Protein AF-A0A8J2NLD2-F1 (afdb_monomer)

Nearest PDB structures (foldseek):
  6xjn-assembly1_A  TM=8.754E-01  e=1.833E-02  Homo sapiens
  6b9f-assembly1_A  TM=8.995E-01  e=2.057E-02  Homo sapiens
  3qof-assembly1_A  TM=9.237E-01  e=4.340E-02  Homo sapiens
  4idp-assembly2_C  TM=8.874E-01  e=3.653E-02  Homo sapiens
  4idn-assembly1_B  TM=8.053E-01  e=3.869E-02  Homo sapiens

Structure (mmCIF, N/CA/C/O backbone):
data_AF-A0A8J2NLD2-F1
#
_entry.id   AF-A0A8J2NLD2-F1
#
loop_
_atom_site.group_PDB
_atom_site.id
_atom_site.type_symbol
_atom_site.label_atom_id
_atom_site.label_alt_id
_atom_site.label_comp_id
_atom_site.label_asym_id
_atom_site.label_entity_id
_atom_site.label_seq_id
_atom_site.pdbx_PDB_ins_code
_atom_site.Cartn_x
_atom_site.Cartn_y
_atom_site.Cartn_z
_atom_site.occupancy
_atom_site.B_iso_or_equiv
_atom_site.auth_seq_id
_atom_site.auth_comp_id
_atom_site.auth_asym_id
_atom_site.auth_atom_id
_atom_site.pdbx_PDB_model_num
ATOM 1 N N . GLY A 1 1 ? -28.953 -1.764 26.839 1.00 54.41 1 GLY A N 1
ATOM 2 C CA . GLY A 1 1 ? -28.601 -1.840 25.408 1.00 54.41 1 GLY A CA 1
ATOM 3 C C . GLY A 1 1 ? -27.752 -0.691 24.864 1.00 54.41 1 GLY A C 1
ATOM 4 O O . GLY A 1 1 ? -27.541 -0.689 23.669 1.00 54.41 1 GLY A O 1
ATOM 5 N N . ALA A 1 2 ? -27.222 0.254 25.659 1.00 56.19 2 ALA A N 1
ATOM 6 C CA . ALA A 1 2 ? -26.433 1.380 25.117 1.00 56.19 2 ALA A CA 1
ATOM 7 C C . ALA A 1 2 ? -24.931 1.073 24.909 1.00 56.19 2 ALA A C 1
ATOM 9 O O . ALA A 1 2 ? -24.339 1.556 23.950 1.00 56.19 2 ALA A O 1
ATOM 10 N N . LYS A 1 3 ? -24.325 0.227 25.761 1.00 56.41 3 LYS A N 1
ATOM 11 C CA . LYS A 1 3 ? -22.911 -0.189 25.632 1.00 56.41 3 LYS A CA 1
ATOM 12 C C . LYS A 1 3 ? -22.623 -0.931 24.317 1.00 56.41 3 LYS A C 1
ATOM 14 O O . LYS A 1 3 ? -21.702 -0.562 23.607 1.00 56.41 3 LYS A O 1
ATOM 19 N N . SER A 1 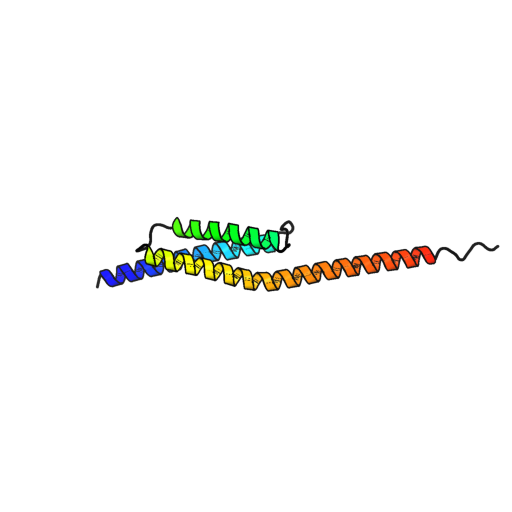4 ? -23.489 -1.878 23.951 1.00 65.62 4 SER A N 1
ATOM 20 C CA . SER A 1 4 ? -23.350 -2.681 22.725 1.00 65.62 4 SER A CA 1
ATOM 21 C C . SER A 1 4 ? -23.446 -1.851 21.432 1.00 65.62 4 SER A C 1
ATOM 23 O O . SER A 1 4 ? -22.768 -2.158 20.454 1.00 65.62 4 SER A O 1
ATOM 25 N N . ILE A 1 5 ? -24.225 -0.762 21.425 1.00 62.62 5 ILE A N 1
ATOM 26 C CA . ILE A 1 5 ? -24.343 0.133 20.259 1.00 62.62 5 ILE A CA 1
ATOM 27 C C . ILE A 1 5 ? -23.083 1.000 20.109 1.00 62.62 5 ILE A C 1
ATOM 29 O O . ILE A 1 5 ? -22.603 1.196 18.992 1.00 62.62 5 ILE A O 1
ATOM 33 N N . ALA A 1 6 ? -22.517 1.487 21.218 1.00 64.31 6 ALA A N 1
ATOM 34 C CA . ALA A 1 6 ? -21.290 2.284 21.206 1.00 64.31 6 ALA A CA 1
ATOM 35 C C . ALA A 1 6 ? -20.067 1.461 20.758 1.00 64.31 6 ALA A C 1
ATOM 37 O O . ALA A 1 6 ? -19.285 1.934 19.936 1.00 64.31 6 ALA A O 1
ATOM 38 N N . GLU A 1 7 ? -19.948 0.213 21.222 1.00 69.44 7 GLU A N 1
ATOM 39 C CA . GLU A 1 7 ? -18.910 -0.725 20.764 1.00 69.44 7 GLU A CA 1
ATOM 40 C C . GLU A 1 7 ? -19.051 -1.039 19.268 1.00 69.44 7 GLU A C 1
ATOM 42 O O . GLU A 1 7 ? -18.079 -0.937 18.522 1.00 69.44 7 GLU A O 1
ATOM 47 N N . SER A 1 8 ? -20.273 -1.315 18.799 1.00 75.19 8 SER A N 1
ATOM 48 C CA . SER A 1 8 ? -20.536 -1.588 17.376 1.00 75.19 8 SER A CA 1
ATOM 49 C C . SER A 1 8 ? -20.226 -0.382 16.483 1.00 75.19 8 SER A C 1
ATOM 51 O O . SER A 1 8 ? -19.683 -0.532 15.392 1.00 75.19 8 SER A O 1
ATOM 53 N N . THR A 1 9 ? -20.526 0.831 16.956 1.00 78.31 9 THR A N 1
ATOM 54 C CA . THR A 1 9 ? -20.240 2.072 16.219 1.00 78.31 9 THR A CA 1
ATOM 55 C C . THR A 1 9 ? -18.737 2.332 16.129 1.00 78.31 9 THR A C 1
ATOM 57 O O . THR A 1 9 ? -18.247 2.697 15.064 1.00 78.31 9 THR A O 1
ATOM 60 N N . SER A 1 10 ? -17.992 2.095 17.214 1.00 77.75 10 SER A N 1
ATOM 61 C CA . SER A 1 10 ? -16.531 2.222 17.224 1.00 77.75 10 SER A CA 1
ATOM 62 C C . SER A 1 10 ? -15.878 1.251 16.240 1.00 77.75 10 SER A C 1
ATOM 64 O O . SER A 1 10 ? -14.984 1.643 15.494 1.00 77.75 10 SER A O 1
ATOM 66 N N . LEU A 1 11 ? -16.329 -0.007 16.196 1.00 82.06 11 LEU A N 1
ATOM 67 C CA . LEU A 1 11 ? -15.814 -1.000 15.249 1.00 82.06 11 LEU A CA 1
ATOM 68 C C . LEU A 1 11 ? -16.061 -0.578 13.797 1.00 82.06 11 LEU A C 1
ATOM 70 O O . LEU A 1 11 ? -15.110 -0.513 13.026 1.00 82.06 11 LEU A O 1
ATOM 74 N N . LEU A 1 12 ? -17.293 -0.190 13.455 1.00 85.38 12 LEU A N 1
ATOM 75 C CA . LEU A 1 12 ? -17.638 0.281 12.108 1.00 85.38 12 LEU A CA 1
ATOM 76 C C . LEU A 1 12 ? -16.808 1.496 11.683 1.00 85.38 12 LEU A C 1
ATOM 78 O O . LEU A 1 12 ? -16.373 1.590 10.539 1.00 85.38 12 LEU A O 1
ATOM 82 N N . GLN A 1 13 ? -16.565 2.435 12.597 1.00 85.69 13 GLN A N 1
ATOM 83 C CA . GLN A 1 13 ? -15.730 3.592 12.295 1.00 85.69 13 GLN A CA 1
ATOM 84 C C . GLN A 1 13 ? -14.279 3.174 11.999 1.00 85.69 13 GLN A C 1
ATOM 86 O O . GLN A 1 13 ? -13.677 3.727 11.078 1.00 85.69 13 GLN A O 1
ATOM 91 N N . ASN A 1 14 ? -13.723 2.204 12.742 1.00 87.81 14 ASN A N 1
ATOM 92 C CA . ASN A 1 14 ? -12.373 1.690 12.480 1.00 87.81 14 ASN A CA 1
ATOM 93 C C . ASN A 1 14 ? -12.322 0.962 11.128 1.00 87.81 14 ASN A C 1
ATOM 95 O O . ASN A 1 14 ? -11.382 1.169 10.366 1.00 87.81 14 ASN A O 1
ATOM 99 N N . GLU A 1 15 ? -13.351 0.179 10.782 1.00 89.12 15 GLU A N 1
ATOM 100 C CA . GLU A 1 15 ? -13.452 -0.461 9.464 1.00 89.12 15 GLU A CA 1
ATOM 101 C C . GLU A 1 15 ? -13.458 0.563 8.331 1.00 89.12 15 GLU A C 1
ATOM 103 O O . GLU A 1 15 ? -12.706 0.421 7.368 1.00 89.12 15 GLU A O 1
ATOM 108 N N . VAL A 1 16 ? -14.264 1.621 8.449 1.00 89.25 16 VAL A N 1
ATOM 109 C CA . VAL A 1 16 ? -14.327 2.686 7.440 1.00 89.25 16 VAL A CA 1
ATOM 110 C C . VAL A 1 16 ? -12.983 3.403 7.317 1.00 89.25 16 VAL A C 1
ATOM 112 O O . VAL A 1 16 ? -12.501 3.612 6.204 1.00 89.25 16 VAL A O 1
ATOM 115 N N . ALA A 1 17 ? -12.351 3.753 8.438 1.00 88.94 17 ALA A N 1
ATOM 116 C CA . ALA A 1 17 ? -11.049 4.412 8.427 1.00 88.94 17 ALA A CA 1
ATOM 117 C C . ALA A 1 17 ? -9.958 3.518 7.814 1.00 88.94 17 ALA A C 1
ATOM 119 O O . ALA A 1 17 ? -9.162 3.998 7.007 1.00 88.94 17 ALA A O 1
ATOM 120 N N . ALA A 1 18 ? -9.950 2.222 8.136 1.00 90.62 18 ALA A N 1
ATOM 121 C CA . ALA A 1 18 ? -9.004 1.260 7.580 1.00 90.62 18 ALA A CA 1
ATOM 122 C C . ALA A 1 18 ? -9.211 1.049 6.074 1.00 90.62 18 ALA A C 1
ATOM 124 O O . ALA A 1 18 ? -8.241 1.040 5.318 1.00 90.62 18 ALA A O 1
ATOM 125 N N . ASN A 1 19 ? -10.463 0.956 5.621 1.00 90.38 19 ASN A N 1
ATOM 126 C CA . ASN A 1 19 ? -10.786 0.848 4.199 1.00 90.38 19 ASN A CA 1
ATOM 127 C C . ASN A 1 19 ? -10.370 2.104 3.423 1.00 90.38 19 ASN A C 1
ATOM 129 O O . ASN A 1 19 ? -9.813 1.990 2.335 1.00 90.38 19 ASN A O 1
ATOM 133 N N . ASN A 1 20 ? -10.580 3.297 3.987 1.00 91.69 20 ASN A N 1
ATOM 134 C CA . ASN A 1 20 ? -10.138 4.549 3.367 1.00 91.69 20 ASN A CA 1
ATOM 135 C C . ASN A 1 20 ? -8.611 4.628 3.279 1.00 91.69 20 ASN A C 1
ATOM 137 O O . ASN A 1 20 ? -8.072 5.015 2.245 1.00 91.69 20 ASN A O 1
ATOM 141 N N . ALA A 1 21 ? -7.915 4.233 4.347 1.00 92.62 21 ALA A N 1
ATOM 142 C CA . ALA A 1 21 ? -6.461 4.158 4.371 1.00 92.62 21 ALA A CA 1
ATOM 143 C C . ALA A 1 21 ? -5.952 3.212 3.264 1.00 92.62 21 ALA A C 1
ATOM 145 O O . ALA A 1 21 ? -5.120 3.593 2.440 1.00 92.62 21 ALA A O 1
ATOM 146 N N . PHE A 1 22 ? -6.519 2.010 3.167 1.00 93.69 22 PHE A N 1
ATOM 147 C CA . PHE A 1 22 ? -6.153 1.062 2.119 1.00 93.69 22 PHE A CA 1
ATOM 148 C C . PHE A 1 22 ? -6.497 1.557 0.702 1.00 93.69 22 PHE A C 1
ATOM 150 O O . PHE A 1 22 ? -5.708 1.368 -0.220 1.00 93.69 22 PHE A O 1
ATOM 157 N N . ALA A 1 23 ? -7.617 2.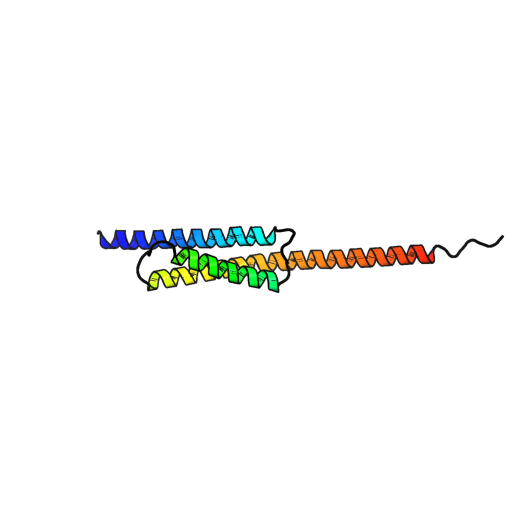258 0.510 1.00 92.44 23 ALA A N 1
ATOM 158 C CA . ALA A 1 23 ? -7.961 2.851 -0.783 1.00 92.44 23 ALA A CA 1
ATOM 159 C C . ALA A 1 23 ? -6.938 3.913 -1.227 1.00 92.44 23 ALA A C 1
ATOM 161 O O . ALA A 1 23 ? -6.548 3.937 -2.395 1.00 92.44 23 ALA A O 1
ATOM 162 N N . ILE A 1 24 ? -6.448 4.741 -0.293 1.00 93.69 24 ILE A N 1
ATOM 163 C CA . ILE A 1 24 ? -5.351 5.693 -0.540 1.00 93.69 24 ILE A CA 1
ATOM 164 C C . ILE A 1 24 ? -4.102 4.931 -0.995 1.00 93.69 24 ILE A C 1
ATOM 166 O O . ILE A 1 24 ? -3.507 5.289 -2.011 1.00 93.69 24 ILE A O 1
ATOM 170 N N . TYR A 1 25 ? -3.731 3.853 -0.294 1.00 94.56 25 TYR A N 1
ATOM 171 C CA . TYR A 1 25 ? -2.614 3.003 -0.710 1.00 94.56 25 TYR A CA 1
ATOM 172 C C . TYR A 1 25 ? -2.794 2.510 -2.154 1.00 94.56 25 TYR A C 1
ATOM 174 O O . TYR A 1 25 ? -1.915 2.710 -2.987 1.00 94.56 25 TYR A O 1
ATOM 182 N N . GLN A 1 26 ? -3.943 1.911 -2.477 1.00 90.25 26 GLN A N 1
ATOM 183 C CA . GLN A 1 26 ? -4.192 1.357 -3.809 1.00 90.25 26 GLN A CA 1
ATOM 184 C C . GLN A 1 26 ? -4.108 2.420 -4.904 1.00 90.25 26 GLN A C 1
ATOM 186 O O . GLN A 1 26 ? -3.456 2.190 -5.919 1.00 90.25 26 GLN A O 1
ATOM 191 N N . GLN A 1 27 ? -4.729 3.581 -4.693 1.00 91.19 27 GLN A N 1
ATOM 192 C CA . GLN A 1 27 ? -4.729 4.664 -5.671 1.00 91.19 27 GLN A CA 1
ATOM 193 C C . GLN A 1 27 ? -3.308 5.168 -5.946 1.00 91.19 27 GLN A C 1
ATOM 195 O O . GLN A 1 27 ? -2.854 5.138 -7.085 1.00 91.19 27 GLN A O 1
ATOM 200 N N . HIS A 1 28 ? -2.580 5.571 -4.902 1.00 91.44 28 HIS A N 1
ATOM 201 C CA . HIS A 1 28 ? -1.234 6.122 -5.064 1.00 91.44 28 HIS A CA 1
ATOM 202 C C . HIS A 1 28 ? -0.239 5.089 -5.592 1.00 91.44 28 HIS A C 1
ATOM 204 O O . HIS A 1 28 ? 0.681 5.439 -6.333 1.00 91.44 28 HIS A O 1
ATOM 210 N N . PHE A 1 29 ? -0.422 3.816 -5.235 1.00 89.31 29 PHE A N 1
ATOM 211 C CA . PHE A 1 29 ? 0.384 2.738 -5.783 1.00 89.31 29 PHE A CA 1
ATOM 212 C C . PHE A 1 29 ? 0.131 2.560 -7.278 1.00 89.31 29 PHE A C 1
ATOM 214 O O . PHE A 1 29 ? 1.085 2.550 -8.047 1.00 89.31 29 PHE A O 1
ATOM 221 N N . GLN A 1 30 ? -1.127 2.522 -7.720 1.00 85.50 30 GLN A N 1
ATOM 222 C CA . GLN A 1 30 ? -1.455 2.453 -9.147 1.00 85.50 30 GLN A CA 1
ATOM 223 C C . GLN A 1 30 ? -0.948 3.673 -9.927 1.00 85.50 30 GLN A C 1
ATOM 225 O O . GLN A 1 30 ? -0.372 3.505 -11.002 1.00 85.50 30 GLN A O 1
ATOM 230 N N . ASP A 1 31 ? -1.073 4.878 -9.368 1.00 86.62 31 ASP A N 1
ATOM 231 C CA . ASP A 1 31 ? -0.555 6.104 -9.984 1.00 86.62 31 ASP A CA 1
ATOM 232 C C . ASP A 1 31 ? 0.969 6.038 -10.184 1.00 86.62 31 ASP A C 1
ATOM 234 O O . ASP A 1 31 ? 1.486 6.441 -11.229 1.00 86.62 31 ASP A O 1
ATOM 238 N N . PHE A 1 32 ? 1.703 5.479 -9.213 1.00 84.88 32 PHE A N 1
ATOM 239 C CA . PHE A 1 32 ? 3.142 5.250 -9.346 1.00 84.88 32 PHE A CA 1
ATOM 240 C C . PHE A 1 32 ? 3.459 4.268 -10.479 1.00 84.88 32 PHE A C 1
ATOM 242 O O . PHE A 1 32 ? 4.346 4.538 -11.285 1.00 84.88 32 PHE A O 1
ATOM 249 N N . LEU A 1 33 ? 2.715 3.166 -10.593 1.00 79.31 33 LEU A N 1
ATOM 250 C CA . LEU A 1 33 ? 2.934 2.160 -11.642 1.00 79.31 33 LEU A CA 1
ATOM 251 C C . LEU A 1 33 ? 2.653 2.679 -13.051 1.00 79.31 33 LEU A C 1
ATOM 253 O O . LEU A 1 33 ? 3.321 2.281 -14.005 1.00 79.31 33 LEU A O 1
ATOM 257 N N . GLN A 1 34 ? 1.662 3.556 -13.183 1.00 77.88 34 GLN A N 1
ATOM 258 C CA . GLN A 1 34 ? 1.290 4.162 -14.459 1.00 77.88 34 GLN A CA 1
ATOM 259 C C . GLN A 1 34 ? 2.177 5.359 -14.824 1.00 77.88 34 GLN A C 1
ATOM 261 O O . GLN A 1 34 ? 2.147 5.820 -15.968 1.00 77.88 34 GLN A O 1
ATOM 266 N N . SER A 1 35 ? 2.975 5.867 -13.882 1.00 77.31 35 SER A N 1
ATOM 267 C CA . SER A 1 35 ? 3.819 7.031 -14.115 1.00 77.31 35 SER A CA 1
ATOM 268 C C . SER A 1 35 ? 4.937 6.714 -15.119 1.00 77.31 35 SER A C 1
ATOM 270 O O . SER A 1 35 ? 5.768 5.836 -14.874 1.00 77.31 35 SER A O 1
ATOM 272 N N . PRO A 1 36 ? 5.035 7.459 -16.236 1.00 60.69 36 PRO A N 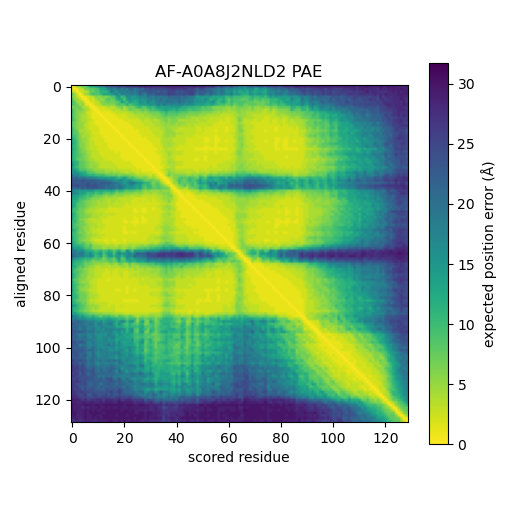1
ATOM 273 C CA . PRO A 1 36 ? 6.043 7.218 -17.270 1.00 60.69 36 PRO A CA 1
ATOM 274 C C . PRO A 1 36 ? 7.477 7.489 -16.790 1.00 60.69 36 PRO A C 1
ATOM 276 O O . PRO A 1 36 ? 8.431 7.076 -17.447 1.00 60.69 36 PRO A O 1
ATOM 279 N N . THR A 1 37 ? 7.633 8.186 -15.661 1.00 63.50 37 THR A N 1
ATOM 280 C CA . THR A 1 37 ? 8.925 8.505 -15.043 1.00 63.50 37 THR A CA 1
ATOM 281 C C . THR A 1 37 ? 9.228 7.657 -13.812 1.00 63.50 37 THR A C 1
ATOM 283 O O . THR A 1 37 ? 10.300 7.820 -13.231 1.00 63.50 37 THR A O 1
ATOM 286 N N . ALA A 1 38 ? 8.310 6.791 -13.371 1.00 60.56 38 ALA A N 1
ATOM 287 C CA . ALA A 1 38 ? 8.584 5.917 -12.241 1.00 60.56 38 ALA A CA 1
ATOM 288 C C . ALA A 1 38 ? 9.663 4.899 -12.623 1.00 60.56 38 ALA A C 1
ATOM 290 O O . ALA A 1 38 ? 9.556 4.185 -13.623 1.00 60.56 38 ALA A O 1
ATOM 291 N N . GLY A 1 39 ? 10.718 4.836 -11.809 1.00 60.06 39 GLY A N 1
ATOM 292 C CA . GLY A 1 39 ? 11.659 3.726 -11.843 1.00 60.06 39 GLY A CA 1
ATOM 293 C C . GLY A 1 39 ? 10.901 2.455 -11.483 1.00 60.06 39 GLY A C 1
ATOM 294 O O . GLY A 1 39 ? 10.520 2.262 -10.333 1.00 60.06 39 GLY A O 1
ATOM 295 N N . VAL A 1 40 ? 10.634 1.614 -12.481 1.00 65.81 40 VAL A N 1
ATOM 296 C CA . VAL A 1 40 ? 9.952 0.320 -12.308 1.00 65.81 40 VAL A CA 1
ATOM 297 C C . VAL A 1 40 ? 10.920 -0.785 -11.868 1.00 65.81 40 VAL A C 1
ATOM 299 O O . VAL A 1 40 ? 10.616 -1.971 -11.988 1.00 65.81 40 VAL A O 1
ATOM 302 N N . ASP A 1 41 ? 12.116 -0.420 -11.405 1.00 74.81 41 ASP A N 1
ATOM 303 C CA . ASP A 1 41 ? 13.039 -1.381 -10.826 1.00 74.81 41 ASP A CA 1
ATOM 304 C C . ASP A 1 41 ? 12.580 -1.813 -9.428 1.00 74.81 41 ASP A C 1
ATOM 306 O O . ASP A 1 41 ? 11.862 -1.108 -8.712 1.00 74.81 41 ASP A O 1
ATOM 310 N N . ASP A 1 42 ? 13.024 -3.006 -9.037 1.00 76.62 42 ASP A N 1
ATOM 311 C CA . ASP A 1 42 ? 12.622 -3.651 -7.790 1.00 76.62 42 ASP A CA 1
ATOM 312 C C . ASP A 1 42 ? 12.911 -2.805 -6.541 1.00 76.62 42 ASP A C 1
ATOM 314 O O . ASP A 1 42 ? 12.218 -2.954 -5.534 1.00 76.62 42 ASP A O 1
ATOM 318 N N . THR A 1 43 ? 13.928 -1.938 -6.575 1.00 83.75 43 THR A N 1
ATOM 319 C CA . THR A 1 43 ? 14.322 -1.128 -5.415 1.00 83.75 43 THR A CA 1
ATOM 320 C C . THR A 1 43 ? 13.398 0.068 -5.268 1.00 83.75 43 THR A C 1
ATOM 322 O O . THR A 1 43 ? 12.854 0.290 -4.186 1.00 83.75 43 THR A O 1
ATOM 325 N N . SER A 1 44 ? 13.165 0.804 -6.355 1.00 84.00 44 SER A N 1
ATOM 326 C CA . SER A 1 44 ? 12.234 1.933 -6.364 1.00 84.00 44 SER A CA 1
ATOM 327 C C . SER A 1 44 ? 10.808 1.515 -6.007 1.00 84.00 44 SER A C 1
ATOM 329 O O . SER A 1 44 ? 10.171 2.188 -5.199 1.00 84.00 44 SER A O 1
ATOM 331 N N . LEU A 1 45 ? 10.340 0.369 -6.512 1.00 84.00 45 LEU A N 1
ATOM 332 C CA . LEU A 1 45 ? 9.026 -0.184 -6.167 1.00 84.00 45 LEU A CA 1
ATOM 333 C C . LEU A 1 45 ? 8.890 -0.495 -4.671 1.00 84.00 45 LEU A C 1
ATOM 335 O O . LEU A 1 45 ? 7.890 -0.129 -4.054 1.00 84.00 45 LEU A O 1
ATOM 339 N N . LYS A 1 46 ? 9.894 -1.153 -4.077 1.00 88.50 46 LYS A N 1
ATOM 340 C CA . LYS A 1 46 ? 9.891 -1.492 -2.645 1.00 88.50 46 LYS A CA 1
ATOM 341 C C . LYS A 1 46 ? 9.966 -0.249 -1.767 1.00 88.50 46 LYS A C 1
ATOM 343 O O . LYS A 1 46 ? 9.221 -0.147 -0.799 1.00 88.50 46 LYS A O 1
ATOM 348 N N . ASN A 1 47 ? 10.834 0.700 -2.112 1.00 90.50 47 ASN A N 1
ATOM 349 C CA . ASN A 1 47 ? 10.972 1.941 -1.352 1.00 90.50 47 ASN A CA 1
ATOM 350 C C . ASN A 1 47 ? 9.665 2.736 -1.366 1.00 90.50 47 ASN A C 1
ATOM 352 O O . ASN A 1 47 ? 9.173 3.110 -0.304 1.00 90.50 47 ASN A O 1
ATOM 356 N N . PHE A 1 48 ? 9.064 2.910 -2.546 1.00 90.81 48 PHE A N 1
ATOM 357 C CA . PHE A 1 48 ? 7.780 3.591 -2.670 1.00 90.81 48 PHE A CA 1
ATOM 358 C C . PHE A 1 48 ? 6.674 2.872 -1.886 1.00 90.81 48 PHE A C 1
ATOM 360 O O . PHE A 1 48 ? 5.902 3.517 -1.179 1.00 90.81 48 PHE A O 1
ATOM 367 N N . HIS A 1 49 ? 6.625 1.536 -1.950 1.00 92.38 49 HIS A N 1
ATOM 368 C CA . HIS A 1 49 ? 5.699 0.738 -1.150 1.00 92.38 49 HIS A CA 1
ATOM 369 C C . HIS A 1 49 ? 5.842 1.025 0.352 1.00 92.38 49 HIS A C 1
ATOM 371 O O . HIS A 1 49 ? 4.855 1.384 0.992 1.00 92.38 49 HIS A O 1
ATOM 377 N N . TYR A 1 50 ? 7.050 0.927 0.916 1.00 94.69 50 TYR A N 1
ATOM 378 C CA . TYR A 1 50 ? 7.262 1.144 2.351 1.00 94.69 50 TYR A CA 1
ATOM 379 C C . TYR A 1 50 ? 6.937 2.575 2.793 1.00 94.69 50 TYR A C 1
ATOM 381 O O . TYR A 1 50 ? 6.321 2.768 3.845 1.00 94.69 50 TYR A O 1
ATOM 389 N N . GLU A 1 51 ? 7.303 3.575 1.989 1.00 95.38 51 GLU A N 1
ATOM 390 C CA . GLU A 1 51 ? 6.953 4.976 2.249 1.00 95.38 51 GLU A CA 1
ATOM 391 C C . GLU A 1 51 ? 5.435 5.188 2.244 1.00 95.38 51 GLU A C 1
ATOM 393 O O . GLU A 1 51 ? 4.887 5.846 3.136 1.00 95.38 51 GLU A O 1
ATOM 398 N N . LEU A 1 52 ? 4.736 4.588 1.278 1.00 95.19 52 LEU A N 1
ATOM 399 C CA . LEU A 1 52 ? 3.290 4.702 1.164 1.00 95.19 52 LEU A CA 1
ATOM 400 C C . LEU A 1 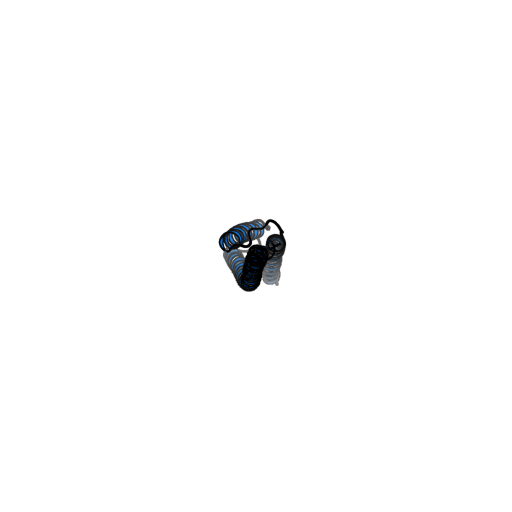52 ? 2.573 3.983 2.311 1.00 95.19 52 LEU A C 1
ATOM 402 O O . LEU A 1 52 ? 1.653 4.556 2.892 1.00 95.19 52 LEU A O 1
ATOM 406 N N . VAL A 1 53 ? 3.022 2.786 2.705 1.00 96.06 53 VAL A N 1
ATOM 407 C CA . VAL A 1 53 ? 2.484 2.077 3.879 1.00 96.06 53 VAL A CA 1
ATOM 408 C C . VAL A 1 53 ? 2.636 2.926 5.137 1.00 96.06 53 VAL A C 1
ATOM 410 O O . VAL A 1 53 ? 1.660 3.118 5.861 1.00 96.06 53 VAL A O 1
ATOM 413 N N . ALA A 1 54 ? 3.814 3.505 5.380 1.00 95.75 54 ALA A N 1
ATOM 414 C CA . ALA A 1 54 ? 4.033 4.368 6.539 1.00 95.75 54 ALA A CA 1
ATOM 415 C C . ALA A 1 54 ? 3.099 5.595 6.538 1.00 95.75 54 ALA A C 1
ATOM 417 O O . ALA A 1 54 ? 2.533 5.955 7.573 1.00 95.75 54 ALA A O 1
ATOM 418 N N . SER A 1 55 ? 2.896 6.215 5.372 1.00 95.44 55 SER A N 1
ATOM 419 C CA . SER A 1 55 ? 1.983 7.352 5.206 1.00 95.44 55 SER A CA 1
ATOM 420 C C . SER A 1 55 ? 0.527 6.976 5.501 1.00 95.44 55 SER A C 1
ATOM 422 O O . SER A 1 55 ? -0.183 7.688 6.214 1.00 95.44 55 SER A O 1
ATOM 424 N N . VAL A 1 56 ? 0.092 5.819 5.006 1.00 94.88 56 VAL A N 1
ATOM 425 C CA . VAL A 1 56 ? -1.279 5.317 5.137 1.00 94.88 56 VAL A CA 1
ATOM 426 C C . VAL A 1 56 ? -1.591 4.896 6.576 1.00 94.88 56 VAL A C 1
ATOM 428 O O . VAL A 1 56 ? -2.665 5.211 7.093 1.00 94.88 56 VAL A O 1
ATOM 431 N N . LEU A 1 57 ? -0.641 4.261 7.267 1.00 93.06 57 LEU A N 1
ATOM 432 C CA . LEU A 1 57 ? -0.774 3.950 8.693 1.00 93.06 57 LEU A CA 1
ATOM 433 C C . LEU A 1 57 ? -0.886 5.233 9.526 1.00 93.06 57 LEU A C 1
ATOM 435 O O . LEU A 1 57 ? -1.783 5.351 10.358 1.00 93.06 57 LEU A O 1
ATOM 439 N N . LYS A 1 58 ? -0.061 6.245 9.236 1.00 91.88 58 LYS A N 1
ATOM 440 C CA . LYS A 1 58 ? -0.147 7.553 9.901 1.00 91.88 58 LYS A CA 1
ATOM 441 C C . LYS A 1 58 ? -1.479 8.259 9.627 1.00 91.88 58 LYS A C 1
ATOM 443 O O . LYS A 1 58 ? -2.032 8.901 10.522 1.00 91.88 58 LYS A O 1
ATOM 448 N N . TYR A 1 59 ? -2.013 8.142 8.410 1.00 90.38 59 TYR A N 1
ATOM 449 C CA . TYR A 1 59 ? -3.344 8.648 8.072 1.00 90.38 59 TYR A CA 1
ATOM 450 C C . TYR A 1 59 ? -4.424 7.984 8.939 1.00 90.38 59 TYR A C 1
ATOM 452 O O . TYR A 1 59 ? -5.255 8.682 9.531 1.00 90.38 59 TYR A O 1
ATOM 460 N N . TYR A 1 60 ? -4.366 6.660 9.090 1.00 89.88 60 TYR A N 1
ATOM 461 C CA . TYR A 1 60 ? -5.273 5.922 9.963 1.00 89.88 60 TYR A CA 1
ATOM 462 C C . TYR A 1 60 ? -5.166 6.371 11.429 1.00 89.88 60 TYR A C 1
ATOM 464 O O . TYR A 1 60 ? -6.179 6.711 12.033 1.00 89.88 60 TYR A O 1
ATOM 472 N N . GLU A 1 61 ? -3.956 6.484 11.986 1.00 87.19 61 GLU A N 1
ATOM 473 C CA . GLU A 1 61 ? -3.749 6.954 13.370 1.00 87.19 61 GLU A CA 1
ATOM 474 C C . GLU A 1 61 ? -4.235 8.392 13.601 1.00 87.19 61 GLU A C 1
ATOM 476 O O . GLU A 1 61 ? -4.678 8.743 14.698 1.00 87.19 61 GLU A O 1
ATOM 481 N N . SER A 1 62 ? -4.156 9.240 12.570 1.00 85.12 62 SER A N 1
ATOM 482 C CA . SER A 1 62 ? -4.647 10.620 12.628 1.00 85.12 62 SER A CA 1
ATOM 483 C C . SER A 1 62 ? -6.176 10.722 12.576 1.00 85.12 62 SER A C 1
ATOM 485 O O . SER A 1 62 ? -6.746 11.745 12.970 1.00 85.12 62 SER A O 1
ATOM 487 N N . SER A 1 63 ? -6.853 9.658 12.133 1.00 77.75 63 SER A N 1
ATOM 488 C CA . SER A 1 63 ? -8.309 9.576 12.136 1.00 77.75 63 SER A CA 1
ATOM 489 C C . SER A 1 63 ? -8.789 9.470 13.587 1.00 77.75 63 SER A C 1
ATOM 491 O O . SER A 1 63 ? -8.465 8.532 14.306 1.00 77.75 63 SER A O 1
ATOM 493 N N . ARG A 1 64 ? -9.507 10.508 14.044 1.00 59.69 64 ARG A N 1
ATOM 494 C CA . ARG A 1 64 ? -9.986 10.734 15.425 1.00 59.69 64 ARG A CA 1
ATOM 495 C C . ARG A 1 64 ? -10.262 9.433 16.198 1.00 59.69 64 ARG A C 1
ATOM 497 O O . ARG A 1 64 ? -11.224 8.761 15.875 1.00 59.69 64 ARG A O 1
ATOM 504 N N . LYS A 1 65 ? -9.463 9.165 17.242 1.00 63.00 65 LYS A N 1
ATOM 505 C CA . LYS A 1 65 ? -9.507 8.008 18.167 1.00 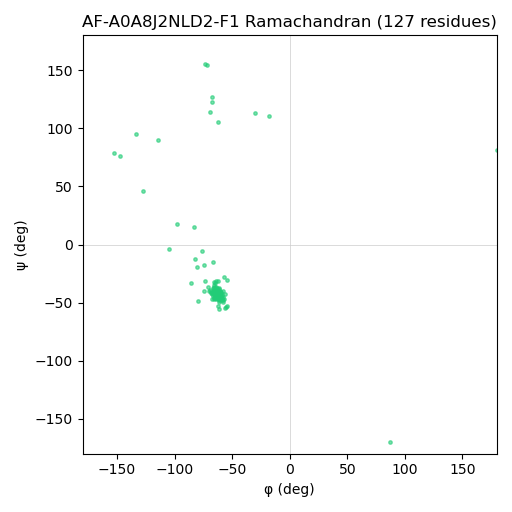63.00 65 LYS A CA 1
ATOM 506 C C . LYS A 1 65 ? -10.835 7.230 18.183 1.00 63.00 65 LYS A C 1
ATOM 508 O O . LYS A 1 65 ? -11.826 7.708 18.738 1.00 63.00 65 LYS A O 1
ATOM 513 N N . LEU A 1 66 ? -10.800 6.009 17.655 1.00 63.06 66 LEU A N 1
ATOM 514 C CA . LEU A 1 66 ? -11.925 5.080 17.594 1.00 63.06 66 LEU A CA 1
ATOM 515 C C . LEU A 1 66 ? -11.626 3.860 18.474 1.00 63.06 66 LEU A C 1
ATOM 517 O O . LEU A 1 66 ? -11.043 2.879 18.026 1.00 63.06 66 LEU A O 1
ATOM 521 N N . GLY A 1 67 ? -12.009 3.927 19.745 1.00 62.91 67 GLY A N 1
ATOM 522 C CA . GLY A 1 67 ? -11.906 2.795 20.672 1.00 62.91 67 GLY A CA 1
ATOM 523 C C . GLY A 1 67 ? -10.565 2.651 21.402 1.00 62.91 67 GLY A C 1
ATOM 524 O O . GLY A 1 67 ? -9.728 3.557 21.409 1.00 62.91 67 GLY A O 1
ATOM 525 N N . ASP A 1 68 ? -10.410 1.513 22.083 1.00 75.38 68 ASP A N 1
ATOM 526 C CA . ASP A 1 68 ? -9.244 1.186 22.907 1.00 75.38 68 ASP A CA 1
ATOM 527 C C . ASP A 1 68 ? -7.997 0.886 22.063 1.00 75.38 68 ASP A C 1
ATOM 529 O O . ASP A 1 68 ? -8.079 0.418 20.926 1.00 75.38 68 ASP A O 1
ATOM 533 N N . ALA A 1 69 ? -6.815 1.098 22.650 1.00 81.25 69 ALA A N 1
ATOM 534 C CA . ALA A 1 69 ? -5.523 0.933 21.975 1.00 81.25 69 ALA A CA 1
ATOM 535 C C . ALA A 1 69 ? -5.327 -0.453 21.326 1.00 81.25 69 ALA A C 1
ATOM 537 O O . ALA A 1 69 ? -4.651 -0.559 20.305 1.00 81.25 69 ALA A O 1
ATOM 538 N N . SER A 1 70 ? -5.930 -1.505 21.891 1.00 84.25 70 SER A N 1
ATOM 539 C CA . SER A 1 70 ? -5.877 -2.862 21.335 1.00 84.25 70 SER A CA 1
ATOM 540 C C . SER A 1 70 ? -6.574 -2.962 19.979 1.00 84.25 70 SER A C 1
ATOM 542 O O . SER A 1 70 ? -5.990 -3.497 19.045 1.00 84.25 70 SER A O 1
ATOM 544 N N . VAL A 1 71 ? -7.771 -2.381 19.850 1.00 83.56 71 VAL A N 1
ATOM 545 C CA . VAL A 1 71 ? -8.540 -2.386 18.595 1.00 83.56 71 VAL A CA 1
ATOM 546 C C . VAL A 1 71 ? -7.785 -1.598 17.531 1.00 83.56 71 VAL A C 1
ATOM 548 O O . VAL A 1 71 ? -7.585 -2.075 16.419 1.00 83.56 71 VAL A O 1
ATOM 551 N N . VAL A 1 72 ? -7.274 -0.417 17.889 1.00 84.44 72 VAL A N 1
ATOM 552 C CA . VAL A 1 72 ? -6.458 0.399 16.977 1.00 84.44 72 VAL A CA 1
ATOM 553 C C . VAL A 1 72 ? -5.251 -0.390 16.460 1.00 84.44 72 VAL A C 1
ATOM 555 O O . VAL A 1 72 ? -4.964 -0.354 15.265 1.00 84.44 72 VAL A O 1
ATOM 558 N N . LYS A 1 73 ? -4.576 -1.151 17.330 1.00 88.75 73 LYS A N 1
ATOM 559 C CA . LYS A 1 73 ? -3.440 -1.997 16.949 1.00 88.75 73 LYS A CA 1
ATOM 560 C C . LYS A 1 73 ? -3.834 -3.116 15.979 1.00 88.75 73 LYS A C 1
ATOM 562 O O . LYS A 1 73 ? -3.099 -3.355 15.025 1.00 88.75 73 LYS A O 1
ATOM 567 N N . GLU A 1 74 ? -4.971 -3.776 16.195 1.00 90.31 74 GLU A N 1
ATOM 568 C CA . GLU A 1 74 ? -5.481 -4.811 15.281 1.00 90.31 74 GLU A CA 1
ATOM 569 C C . GLU A 1 74 ? -5.745 -4.245 13.882 1.00 90.31 74 GLU A C 1
ATOM 571 O O . GLU A 1 74 ? -5.360 -4.848 12.882 1.00 90.31 74 GLU A O 1
ATOM 576 N N . TYR A 1 75 ? -6.338 -3.054 13.793 1.00 91.38 75 TYR A N 1
ATOM 577 C CA . TYR A 1 75 ? -6.584 -2.416 12.502 1.00 91.38 75 TYR A CA 1
ATOM 578 C C . TYR A 1 75 ? -5.314 -1.908 11.823 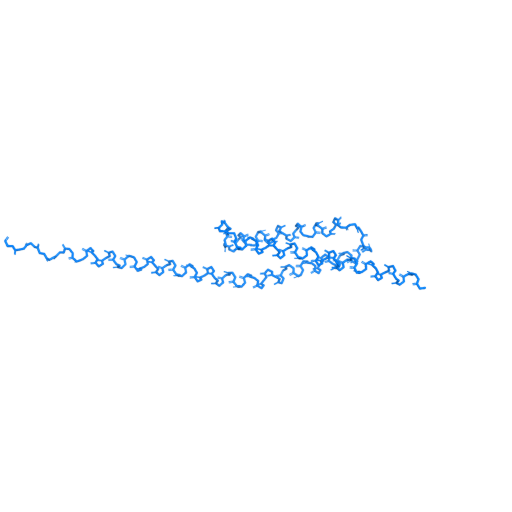1.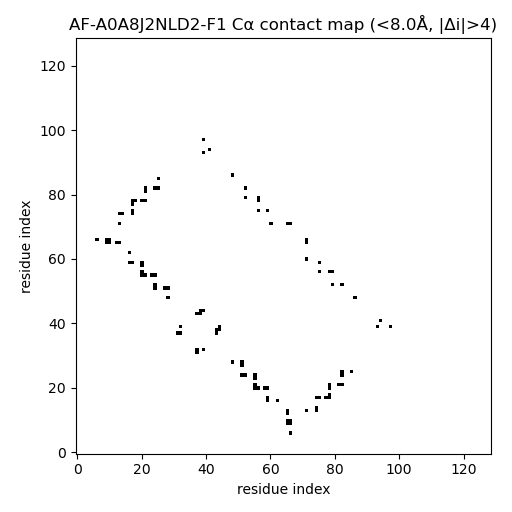00 91.38 75 TYR A C 1
ATOM 580 O O . TYR A 1 75 ? -5.204 -2.033 10.607 1.00 91.38 75 TYR A O 1
ATOM 588 N N . LEU A 1 76 ? -4.336 -1.391 12.573 1.00 91.62 76 LEU A N 1
ATOM 589 C CA . LEU A 1 76 ? -3.025 -1.045 12.015 1.00 91.62 76 LEU A CA 1
ATOM 590 C C . LEU A 1 76 ? -2.359 -2.264 11.369 1.00 91.62 76 LEU A C 1
ATOM 592 O O . LEU A 1 76 ? -1.876 -2.175 10.241 1.00 91.62 76 LEU A O 1
ATOM 596 N N . GLN A 1 77 ? -2.398 -3.412 12.051 1.00 93.75 77 GLN A N 1
ATOM 597 C CA . GLN A 1 77 ? -1.890 -4.665 11.503 1.00 93.75 77 GLN A CA 1
ATOM 598 C C . GLN A 1 77 ? -2.679 -5.094 10.258 1.00 93.75 77 GLN A C 1
ATOM 600 O O . GLN A 1 77 ? -2.078 -5.409 9.235 1.00 93.75 77 GLN A O 1
ATOM 605 N N . LYS A 1 78 ? -4.015 -5.031 10.305 1.00 93.31 78 LYS A N 1
ATOM 606 C CA . LYS A 1 78 ? -4.879 -5.365 9.165 1.00 93.31 78 LYS A CA 1
ATOM 607 C C . LYS A 1 78 ? -4.582 -4.500 7.936 1.00 93.31 78 LYS A C 1
ATOM 609 O O . LYS A 1 78 ? -4.520 -5.018 6.828 1.00 93.31 78 LYS A O 1
ATOM 614 N N . ILE A 1 79 ? -4.391 -3.191 8.112 1.00 93.75 79 ILE A N 1
ATOM 615 C CA . ILE A 1 79 ? -4.040 -2.274 7.015 1.00 93.75 79 ILE A CA 1
ATOM 616 C C . ILE A 1 79 ? -2.682 -2.655 6.428 1.00 93.75 79 ILE A C 1
ATOM 618 O O . ILE A 1 79 ? -2.548 -2.729 5.210 1.00 93.75 79 ILE A O 1
ATOM 622 N N . GLN A 1 80 ? -1.691 -2.926 7.281 1.00 94.94 80 GLN A N 1
ATOM 623 C CA . GLN A 1 80 ? -0.370 -3.350 6.830 1.00 94.94 80 GLN A CA 1
ATOM 624 C C . GLN A 1 80 ? -0.445 -4.649 6.013 1.00 94.94 80 GLN A C 1
ATOM 626 O O . GLN A 1 80 ? 0.110 -4.702 4.921 1.00 94.94 80 GLN A O 1
ATOM 631 N N . GLU A 1 81 ? -1.173 -5.660 6.492 1.00 95.06 81 GLU A N 1
ATOM 632 C CA . GLU A 1 81 ? -1.376 -6.931 5.782 1.00 95.06 81 GLU A CA 1
ATOM 633 C C . GLU A 1 81 ? -2.060 -6.729 4.421 1.00 95.06 81 GLU A C 1
ATOM 635 O O . GLU A 1 81 ? -1.589 -7.258 3.415 1.00 95.06 81 GLU A O 1
ATOM 640 N N . LEU A 1 82 ? -3.105 -5.896 4.353 1.00 93.31 82 LEU A N 1
ATOM 641 C CA . LEU A 1 82 ? -3.778 -5.565 3.092 1.00 93.31 82 LEU A CA 1
ATOM 642 C C . LEU A 1 82 ? -2.831 -4.889 2.090 1.00 93.31 82 LEU A C 1
ATOM 644 O O . LEU A 1 82 ? -2.834 -5.232 0.905 1.00 93.31 82 LEU A O 1
ATOM 648 N N . CYS A 1 83 ? -2.009 -3.942 2.549 1.00 94.25 83 CYS A N 1
ATOM 649 C CA . CYS A 1 83 ? -1.021 -3.276 1.704 1.00 94.25 83 CYS A CA 1
ATOM 650 C C . CYS A 1 83 ? 0.050 -4.249 1.189 1.00 94.25 83 CYS A C 1
ATOM 652 O O . CYS A 1 83 ? 0.413 -4.184 0.015 1.00 94.25 83 CYS A O 1
ATOM 654 N N . GLU A 1 84 ? 0.542 -5.151 2.040 1.00 93.69 84 GLU A N 1
ATOM 655 C CA . GLU A 1 84 ? 1.534 -6.176 1.687 1.00 93.69 84 GLU A CA 1
ATOM 656 C C . GLU A 1 84 ? 0.980 -7.186 0.673 1.00 93.69 84 GLU A C 1
ATOM 658 O O . GLU A 1 84 ? 1.660 -7.538 -0.292 1.00 93.69 84 GLU A O 1
ATOM 663 N N . ASP A 1 85 ? -0.265 -7.629 0.842 1.00 92.06 85 ASP A N 1
ATOM 664 C CA . ASP A 1 85 ? -0.916 -8.543 -0.099 1.00 92.06 85 ASP A CA 1
ATOM 665 C C . ASP A 1 85 ? -1.169 -7.869 -1.453 1.00 92.06 85 ASP A C 1
ATOM 667 O O . ASP A 1 85 ? -0.870 -8.444 -2.504 1.00 92.06 85 ASP A O 1
ATOM 671 N N . ALA A 1 86 ? -1.632 -6.614 -1.448 1.00 88.50 86 ALA A N 1
ATOM 672 C CA . ALA A 1 86 ? -1.793 -5.820 -2.664 1.00 88.50 86 ALA A CA 1
ATOM 673 C C . ALA A 1 86 ? -0.453 -5.555 -3.368 1.00 88.50 86 ALA A C 1
ATOM 675 O O . ALA A 1 86 ? -0.379 -5.606 -4.601 1.00 88.50 86 ALA A O 1
ATOM 676 N N . PHE A 1 87 ? 0.609 -5.299 -2.594 1.00 90.25 87 PHE A N 1
ATOM 677 C CA . PHE A 1 87 ? 1.962 -5.156 -3.115 1.00 90.25 87 PHE A CA 1
ATOM 678 C C . PHE A 1 87 ? 2.427 -6.444 -3.772 1.00 90.25 87 PHE A C 1
ATOM 680 O O . PHE A 1 87 ? 2.794 -6.403 -4.937 1.00 90.25 87 PHE A O 1
ATOM 687 N N . LYS A 1 88 ? 2.361 -7.589 -3.083 1.00 87.38 88 LYS A N 1
ATOM 688 C CA . LYS A 1 88 ? 2.776 -8.884 -3.641 1.00 87.38 88 LYS A CA 1
ATOM 689 C C . LYS A 1 88 ? 2.015 -9.213 -4.918 1.00 87.38 88 LYS A C 1
ATOM 691 O O . LYS A 1 88 ? 2.655 -9.573 -5.900 1.00 87.38 88 LYS A O 1
ATOM 696 N N . GLY A 1 89 ? 0.690 -9.047 -4.919 1.00 82.38 89 GLY A N 1
ATOM 697 C CA . GLY A 1 89 ? -0.143 -9.277 -6.101 1.00 82.38 89 GLY A CA 1
ATOM 698 C C . GLY A 1 89 ? 0.317 -8.437 -7.292 1.00 82.38 89 GLY A C 1
ATOM 699 O O . GLY A 1 89 ? 0.682 -8.982 -8.328 1.00 82.38 89 GLY A O 1
ATOM 700 N N . SER A 1 90 ? 0.417 -7.120 -7.101 1.00 73.56 90 SER A N 1
ATOM 701 C CA . SER A 1 90 ? 0.848 -6.197 -8.157 1.00 73.56 90 SER A CA 1
ATOM 702 C C . SER A 1 90 ? 2.309 -6.419 -8.570 1.00 73.56 90 SER A C 1
ATOM 704 O O . SER A 1 90 ? 2.653 -6.316 -9.742 1.00 73.56 90 SER A O 1
ATOM 706 N N . TYR A 1 91 ? 3.190 -6.736 -7.618 1.00 68.62 91 TYR A N 1
ATOM 707 C CA . TYR A 1 91 ? 4.626 -6.915 -7.827 1.00 68.62 91 TYR A CA 1
ATOM 708 C C . TYR A 1 91 ? 4.924 -8.054 -8.802 1.00 68.62 91 TYR A C 1
ATOM 710 O O . TYR A 1 91 ? 5.813 -7.914 -9.641 1.00 68.62 91 TYR A O 1
ATOM 718 N N . PHE A 1 92 ? 4.171 -9.156 -8.745 1.00 63.91 92 PHE A N 1
ATOM 719 C CA . PHE A 1 92 ? 4.321 -10.236 -9.721 1.00 63.91 92 PHE A CA 1
ATOM 720 C C . PHE A 1 92 ? 3.940 -9.794 -11.139 1.00 63.91 92 PHE A C 1
ATOM 722 O O . PHE A 1 92 ? 4.694 -10.073 -12.075 1.00 63.91 92 PHE A O 1
ATOM 729 N N . ASP A 1 93 ? 2.838 -9.057 -11.287 1.00 69.56 93 ASP A N 1
ATOM 730 C CA . ASP A 1 93 ? 2.364 -8.570 -12.586 1.00 69.56 93 ASP A CA 1
ATOM 731 C C . ASP A 1 93 ? 3.339 -7.552 -13.200 1.00 69.56 93 ASP A C 1
ATOM 733 O O . ASP A 1 93 ? 3.757 -7.680 -14.354 1.00 69.56 93 ASP A O 1
ATOM 737 N N . ILE A 1 94 ? 3.805 -6.586 -12.402 1.00 67.06 94 ILE A N 1
ATOM 738 C CA . ILE A 1 94 ? 4.757 -5.556 -12.844 1.00 67.06 94 ILE A CA 1
ATOM 739 C C . ILE A 1 94 ? 6.099 -6.181 -13.226 1.00 67.06 94 ILE A C 1
ATOM 741 O O . ILE A 1 94 ? 6.673 -5.842 -14.262 1.00 67.06 94 ILE A O 1
ATOM 745 N N . ASN A 1 95 ? 6.619 -7.108 -12.416 1.00 63.81 95 ASN A N 1
ATOM 746 C CA . ASN A 1 95 ? 7.912 -7.733 -12.689 1.00 63.81 95 ASN A CA 1
ATOM 747 C C . ASN A 1 95 ? 7.848 -8.566 -13.985 1.00 63.81 95 ASN A C 1
ATOM 749 O O . ASN A 1 95 ? 8.807 -8.582 -14.759 1.00 63.81 95 ASN A O 1
ATOM 753 N N . ALA A 1 96 ? 6.701 -9.184 -14.294 1.00 69.44 96 ALA A N 1
ATOM 754 C CA . ALA A 1 96 ? 6.481 -9.847 -15.578 1.00 69.44 96 ALA A CA 1
ATOM 755 C C . ALA A 1 96 ? 6.500 -8.859 -16.762 1.00 69.44 96 ALA A C 1
ATOM 757 O O . ALA A 1 96 ? 7.200 -9.098 -17.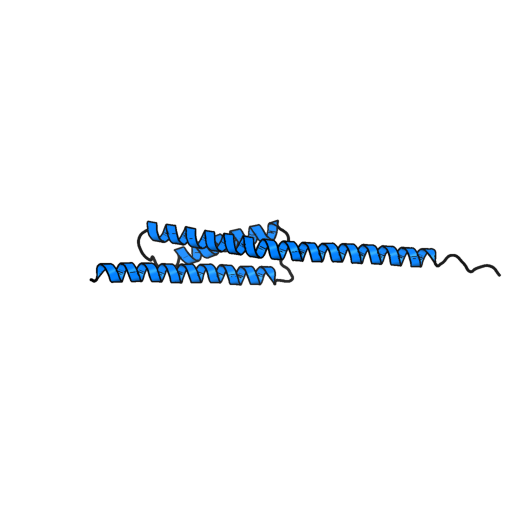751 1.00 69.44 96 ALA A O 1
ATOM 758 N N . GLU A 1 97 ? 5.804 -7.724 -16.660 1.00 70.00 97 GLU A N 1
ATOM 759 C CA . GLU A 1 97 ? 5.789 -6.709 -17.721 1.00 70.00 97 GLU A CA 1
ATOM 760 C C . GLU A 1 97 ? 7.147 -6.038 -17.945 1.00 70.00 97 GLU A C 1
ATOM 762 O O . GLU A 1 97 ? 7.550 -5.797 -19.087 1.00 70.00 97 GLU A O 1
ATOM 767 N N . VAL A 1 98 ? 7.862 -5.715 -16.868 1.00 68.06 98 VAL A N 1
ATOM 768 C CA . VAL A 1 98 ? 9.197 -5.109 -16.938 1.00 68.06 98 VAL A CA 1
ATOM 769 C C . VAL A 1 98 ? 10.175 -6.079 -17.598 1.00 68.06 98 VAL A C 1
ATOM 771 O O . VAL A 1 98 ? 10.924 -5.680 -18.494 1.00 68.06 98 VAL A O 1
ATOM 774 N N . ARG A 1 99 ? 10.122 -7.371 -17.245 1.00 67.06 99 ARG A N 1
ATOM 775 C CA . ARG A 1 99 ? 10.905 -8.419 -17.922 1.00 67.06 99 ARG A CA 1
ATOM 776 C C . ARG A 1 99 ? 10.568 -8.511 -19.406 1.00 67.06 99 ARG A C 1
ATOM 778 O O . ARG A 1 99 ? 11.488 -8.554 -20.221 1.00 67.06 99 ARG A O 1
ATOM 785 N N . ALA A 1 100 ? 9.286 -8.487 -19.769 1.00 76.00 100 ALA A N 1
ATOM 786 C CA . ALA A 1 100 ? 8.860 -8.526 -21.166 1.00 76.00 100 ALA A CA 1
ATOM 787 C C . ALA A 1 100 ? 9.364 -7.304 -21.959 1.00 76.00 100 ALA A C 1
ATOM 789 O O . ALA A 1 100 ? 9.893 -7.455 -23.062 1.00 76.00 100 ALA A O 1
ATOM 790 N N . ARG A 1 101 ? 9.272 -6.095 -21.383 1.00 73.56 101 ARG A N 1
ATOM 791 C CA . ARG A 1 101 ? 9.794 -4.858 -21.991 1.00 73.56 101 ARG A CA 1
ATOM 792 C C . ARG A 1 101 ? 11.309 -4.903 -22.186 1.00 73.56 101 ARG A C 1
ATOM 794 O O . ARG A 1 101 ? 11.792 -4.525 -23.252 1.00 73.56 101 ARG A O 1
ATOM 801 N N . ASN A 1 102 ? 12.053 -5.374 -21.189 1.00 71.12 102 ASN A N 1
ATOM 802 C CA . ASN A 1 102 ? 13.510 -5.484 -21.274 1.00 71.12 102 ASN A CA 1
ATOM 803 C C . ASN A 1 102 ? 13.946 -6.529 -22.309 1.00 71.12 102 ASN A C 1
ATOM 805 O O . ASN A 1 102 ? 14.856 -6.263 -23.091 1.00 71.12 102 ASN A O 1
ATOM 809 N N . LEU A 1 103 ? 13.257 -7.673 -22.376 1.00 76.00 103 LEU A N 1
ATOM 810 C CA . LEU A 1 103 ? 13.518 -8.701 -23.383 1.00 76.00 103 LEU A CA 1
ATOM 811 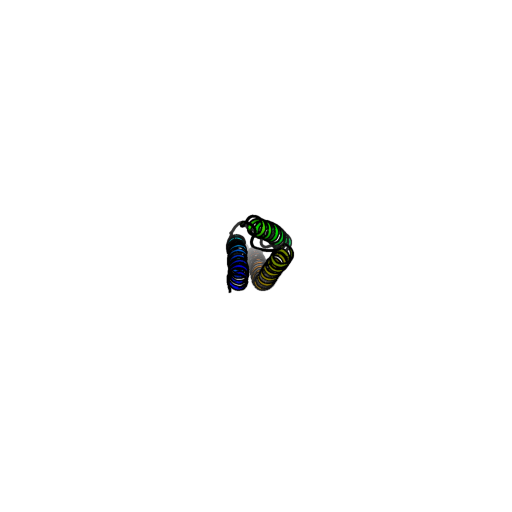C C . LEU A 1 103 ? 13.266 -8.180 -24.804 1.00 76.00 103 LEU A C 1
ATOM 813 O O . LEU A 1 103 ? 14.083 -8.410 -25.692 1.00 76.00 103 LEU A O 1
ATOM 817 N N . LYS A 1 104 ? 12.179 -7.426 -25.008 1.00 81.50 104 LYS A N 1
ATOM 818 C CA . LYS A 1 104 ? 11.872 -6.817 -26.307 1.00 81.50 104 LYS A CA 1
ATOM 819 C C . LYS A 1 104 ? 12.951 -5.820 -26.744 1.00 81.50 104 LYS A C 1
ATOM 821 O O . LYS A 1 104 ? 13.409 -5.889 -27.876 1.00 81.50 104 LYS A O 1
ATOM 826 N N . LYS A 1 105 ? 13.411 -4.944 -25.843 1.00 77.69 105 LYS A N 1
ATOM 827 C CA . LYS A 1 105 ? 14.495 -3.989 -26.145 1.00 77.69 105 LYS A CA 1
ATOM 828 C C . LYS A 1 105 ? 15.793 -4.688 -26.556 1.00 77.69 105 LYS A C 1
ATOM 830 O O . LYS A 1 105 ? 16.459 -4.226 -27.478 1.00 77.69 105 LYS A O 1
ATOM 835 N N . LEU A 1 106 ? 16.146 -5.788 -25.887 1.00 78.12 106 LEU A N 1
ATOM 836 C CA . LEU A 1 106 ? 17.314 -6.593 -26.254 1.00 78.12 106 LEU A CA 1
ATOM 837 C C . LEU A 1 106 ? 17.160 -7.170 -27.666 1.00 78.12 106 LEU A C 1
ATOM 839 O O . LEU A 1 106 ? 18.054 -6.992 -28.485 1.00 78.12 106 LEU A O 1
ATOM 843 N N . GLN A 1 107 ? 15.999 -7.754 -27.980 1.00 80.94 107 GLN A N 1
ATOM 844 C CA . GLN A 1 107 ? 15.715 -8.289 -29.317 1.00 80.94 107 GLN A CA 1
ATOM 845 C C . GLN A 1 107 ? 15.758 -7.212 -30.410 1.00 80.94 107 GLN A C 1
ATOM 847 O O . GLN A 1 107 ? 16.306 -7.449 -31.487 1.00 80.94 107 GLN A O 1
ATOM 852 N N . ASP A 1 108 ? 15.201 -6.029 -30.144 1.00 85.12 108 ASP A N 1
ATOM 853 C CA . ASP A 1 108 ? 15.227 -4.902 -31.082 1.00 85.12 108 ASP A CA 1
ATOM 854 C C . ASP A 1 108 ? 16.672 -4.433 -31.342 1.00 85.12 108 ASP A C 1
ATOM 856 O O . ASP A 1 108 ? 17.041 -4.182 -32.490 1.00 85.12 108 ASP A O 1
ATOM 860 N N . THR A 1 109 ? 17.514 -4.416 -30.303 1.00 82.12 109 THR A N 1
ATOM 861 C CA . THR A 1 109 ? 18.938 -4.051 -30.404 1.00 82.12 109 THR A CA 1
ATOM 862 C C . THR A 1 109 ? 19.725 -5.087 -31.215 1.00 82.12 109 THR A C 1
ATOM 864 O O . THR A 1 109 ? 20.443 -4.728 -32.146 1.00 82.12 109 THR A O 1
ATOM 867 N N . GLU A 1 110 ? 19.534 -6.383 -30.939 1.00 79.88 110 GLU A N 1
ATOM 868 C CA . GLU A 1 110 ? 20.176 -7.467 -31.699 1.00 79.88 110 GLU A CA 1
ATOM 869 C C . GLU A 1 110 ? 19.773 -7.453 -33.183 1.00 79.88 110 GLU A C 1
ATOM 871 O O . GLU A 1 110 ? 20.587 -7.742 -34.066 1.00 79.88 110 GLU A O 1
ATOM 876 N N . ASN A 1 111 ? 18.512 -7.125 -33.480 1.00 82.00 111 ASN A N 1
ATOM 877 C CA . ASN A 1 111 ? 18.024 -7.010 -34.852 1.00 82.00 111 ASN A CA 1
ATOM 878 C C . ASN A 1 111 ? 18.628 -5.800 -35.579 1.00 82.00 111 ASN A C 1
ATOM 880 O O . ASN A 1 111 ? 18.974 -5.908 -36.760 1.00 82.00 111 ASN A O 1
ATOM 884 N N . GLU A 1 112 ? 18.783 -4.666 -34.894 1.00 84.00 112 GLU A N 1
ATOM 885 C CA . GLU A 1 112 ? 19.433 -3.477 -35.446 1.00 84.00 112 GLU A CA 1
ATOM 886 C C . GLU A 1 112 ? 20.918 -3.733 -35.747 1.00 84.00 112 GLU A C 1
ATOM 888 O O . GLU A 1 112 ? 21.383 -3.433 -36.851 1.00 84.00 112 GLU A O 1
ATOM 893 N N . GLU A 1 113 ? 21.649 -4.381 -34.835 1.00 81.19 113 GLU A N 1
ATOM 894 C CA . GLU A 1 113 ? 23.047 -4.768 -35.057 1.00 81.19 113 GLU A CA 1
ATOM 895 C C . GLU A 1 113 ? 23.197 -5.730 -36.244 1.00 81.19 113 GLU A C 1
ATOM 897 O O . GLU A 1 113 ? 24.027 -5.497 -37.128 1.00 81.19 113 GLU A O 1
ATOM 902 N N . LYS A 1 114 ? 22.353 -6.769 -36.339 1.00 76.69 114 LYS A N 1
ATOM 903 C CA . LYS A 1 114 ? 22.363 -7.707 -37.479 1.00 76.69 114 LYS A CA 1
ATOM 904 C C . LYS A 1 114 ? 22.077 -7.013 -38.812 1.00 76.69 114 LYS A C 1
ATOM 906 O O . LYS A 1 114 ? 22.753 -7.293 -39.804 1.00 76.69 114 LYS A O 1
ATOM 911 N N . SER A 1 115 ? 21.111 -6.094 -38.836 1.00 79.44 115 SER A N 1
ATOM 912 C CA . SER A 1 115 ? 20.776 -5.293 -40.020 1.00 79.44 115 SER A CA 1
ATOM 913 C C . SER A 1 115 ? 21.949 -4.403 -40.452 1.00 79.44 115 SER A C 1
ATOM 915 O O . SER A 1 115 ? 22.299 -4.345 -41.635 1.00 79.44 115 SER A O 1
ATOM 917 N N . ASN A 1 116 ? 22.627 -3.768 -39.492 1.00 77.12 116 ASN A N 1
ATOM 918 C CA . ASN A 1 116 ? 23.796 -2.928 -39.752 1.00 77.12 116 ASN A CA 1
ATOM 919 C C . ASN A 1 116 ? 25.005 -3.738 -40.261 1.00 77.12 116 ASN A C 1
ATOM 921 O O . ASN A 1 116 ? 25.695 -3.287 -41.179 1.00 77.12 116 ASN A O 1
ATOM 925 N N . LEU A 1 117 ? 25.226 -4.953 -39.747 1.00 73.81 117 LEU A N 1
ATOM 926 C CA . LEU A 1 117 ? 26.254 -5.880 -40.244 1.00 73.81 117 LEU A CA 1
ATOM 927 C C . LEU A 1 117 ? 25.982 -6.368 -41.677 1.00 73.81 117 LEU A C 1
ATOM 929 O O . LEU A 1 117 ? 26.905 -6.463 -42.484 1.00 73.81 117 LEU A O 1
ATOM 933 N N . GLN A 1 118 ? 24.726 -6.648 -42.034 1.00 72.00 118 GLN A N 1
ATOM 934 C CA . GLN A 1 118 ? 24.378 -7.010 -43.414 1.00 72.00 118 GLN A CA 1
ATOM 935 C C . GLN A 1 118 ? 24.589 -5.847 -44.390 1.00 72.00 118 GLN A C 1
ATOM 937 O O . GLN A 1 118 ? 25.103 -6.056 -45.491 1.00 72.00 118 GLN A O 1
ATOM 942 N N . ARG A 1 119 ? 24.247 -4.613 -43.993 1.00 72.50 119 ARG A N 1
ATOM 943 C CA . ARG A 1 119 ? 24.481 -3.423 -44.829 1.00 72.50 119 ARG A CA 1
ATOM 944 C C . ARG A 1 119 ? 25.965 -3.128 -45.041 1.00 72.50 119 ARG A C 1
ATOM 946 O O . ARG A 1 119 ? 26.336 -2.716 -46.136 1.00 72.50 119 ARG A O 1
ATOM 953 N N . SER A 1 120 ? 26.816 -3.350 -44.038 1.00 69.19 120 SER A N 1
ATOM 954 C CA . SER A 1 120 ? 28.262 -3.114 -44.163 1.00 69.19 120 SER A CA 1
ATOM 955 C C . SER A 1 120 ? 28.970 -4.174 -45.019 1.00 69.19 120 SER A C 1
ATOM 957 O O . SER A 1 120 ? 29.906 -3.843 -45.748 1.00 69.19 120 SER A O 1
ATOM 959 N N . HIS A 1 121 ? 28.493 -5.424 -45.014 1.00 60.88 121 HIS A N 1
ATOM 960 C CA . HIS A 1 121 ? 29.027 -6.496 -45.863 1.00 60.88 121 HIS A CA 1
ATOM 961 C C . HIS A 1 121 ? 28.517 -6.480 -47.315 1.00 60.88 121 HIS A C 1
ATOM 963 O O . HIS A 1 121 ? 29.180 -7.041 -48.186 1.00 60.88 121 HIS A O 1
ATOM 969 N N . GLY A 1 122 ? 27.398 -5.807 -47.607 1.00 56.44 122 GLY A N 1
ATOM 970 C CA . GLY A 1 122 ? 26.862 -5.655 -48.968 1.00 56.44 122 GLY A CA 1
ATOM 971 C C . GLY A 1 122 ? 27.585 -4.630 -49.858 1.00 56.44 122 GLY A C 1
ATOM 972 O O . GLY A 1 122 ? 27.268 -4.529 -51.037 1.00 56.44 122 GLY A O 1
ATOM 973 N N . PHE A 1 123 ? 28.559 -3.873 -49.334 1.00 51.16 123 PHE A N 1
ATOM 974 C CA . PHE A 1 123 ? 29.215 -2.760 -50.047 1.00 51.16 123 PHE A CA 1
ATOM 975 C C . PHE A 1 123 ? 30.566 -3.115 -50.705 1.00 51.16 123 PHE A C 1
ATOM 977 O O . PHE A 1 123 ? 31.361 -2.232 -51.022 1.00 51.16 123 PHE A O 1
ATOM 984 N N . ARG A 1 124 ? 30.866 -4.408 -50.900 1.00 55.97 124 ARG A N 1
ATOM 985 C CA . ARG A 1 124 ? 32.150 -4.883 -51.453 1.00 55.97 124 ARG A CA 1
ATOM 986 C C . ARG A 1 124 ? 32.008 -5.824 -52.652 1.00 55.97 124 ARG A C 1
ATOM 988 O O . ARG A 1 124 ? 32.711 -6.820 -52.722 1.00 55.97 124 ARG A O 1
ATOM 995 N N . THR A 1 125 ? 31.172 -5.497 -53.630 1.00 59.47 125 THR A N 1
ATOM 996 C CA . THR A 1 125 ? 31.284 -6.088 -54.977 1.00 59.47 125 THR A CA 1
ATOM 997 C C . THR A 1 125 ? 30.723 -5.123 -56.019 1.00 59.47 125 THR A C 1
ATOM 999 O O . THR A 1 125 ? 29.581 -5.290 -56.407 1.00 59.47 125 THR A O 1
ATOM 1002 N N . ASP A 1 126 ? 31.471 -4.093 -56.422 1.00 54.53 126 ASP A N 1
ATOM 1003 C CA . ASP A 1 126 ? 31.407 -3.548 -57.795 1.00 54.53 126 ASP A CA 1
ATOM 1004 C C . ASP A 1 126 ? 32.374 -2.367 -57.968 1.00 54.53 126 ASP A C 1
ATOM 1006 O O . ASP A 1 126 ? 31.998 -1.203 -57.898 1.00 54.53 126 ASP A O 1
ATOM 1010 N N . THR A 1 127 ? 33.650 -2.668 -58.203 1.00 55.84 127 THR A N 1
ATOM 1011 C CA . THR A 1 127 ? 34.523 -1.810 -59.019 1.00 55.84 127 THR A CA 1
ATOM 1012 C C . THR A 1 127 ? 35.529 -2.697 -59.743 1.00 55.84 127 THR A C 1
ATOM 1014 O O . THR A 1 127 ? 36.694 -2.834 -59.380 1.00 55.84 127 THR A O 1
ATOM 1017 N N . SER A 1 128 ? 35.058 -3.367 -60.788 1.00 54.41 128 SER A N 1
ATOM 1018 C CA . SER A 1 128 ? 35.926 -3.880 -61.844 1.00 54.41 128 SER A CA 1
ATOM 1019 C C . SER A 1 128 ? 35.308 -3.512 -63.178 1.00 54.41 128 SER A C 1
ATOM 1021 O O . SER A 1 128 ? 34.427 -4.219 -63.656 1.00 54.41 128 SER A O 1
ATOM 1023 N N . LYS A 1 129 ? 35.762 -2.390 -63.739 1.00 49.59 129 LYS A N 1
ATOM 1024 C CA . LYS A 1 129 ? 35.863 -2.120 -65.175 1.00 49.59 129 LYS A CA 1
ATOM 1025 C C . LYS A 1 129 ? 36.918 -1.049 -65.402 1.00 49.59 129 LYS A C 1
ATOM 1027 O O . LYS A 1 129 ? 36.928 -0.079 -64.614 1.00 49.59 129 LYS A O 1
#

Secondary structure (DSSP, 8-state):
-HHHHHHHHHHHHHHHHHHHHHHHHHHHHHHHHH-TTS--SHHHHHHHHHHHHHHHHHHHHHS---S-HHHHHHHHHHHHHHHHHHHHHHHHHHHHHHHHHHHHHHHHHHHHHHHHHHHHHTTSS----

Solvent-accessible surface area (backbone atoms only — not comparable to full-atom values): 7296 Å² total; per-residue (Å²): 122,67,67,65,52,54,53,54,50,30,52,52,51,45,51,53,43,41,51,52,28,48,49,52,44,53,52,56,50,51,52,47,74,69,36,92,81,50,64,86,46,76,63,53,49,50,53,51,48,56,53,45,51,56,50,30,50,50,52,40,70,67,47,78,85,49,71,55,73,68,60,47,49,54,48,52,50,51,40,51,52,53,53,52,52,54,44,54,58,50,49,56,56,52,54,51,52,52,50,53,53,53,53,49,54,50,52,55,50,55,52,50,52,53,52,52,53,53,61,65,66,68,75,78,82,87,89,86,130

Foldseek 3Di:
DVVVVLLVVLLVLLVVLLVVLLVQLVVVLVVLLPDPPRPLDPVSLVVVLVVSLVVSLVSSVPRPDRDDPVSNVVSNVVSSVSSVVVSVVVNVVSVVVVVVVVVVVVVVVVVVVVVVVVVVVVPPDDDDD

Sequence (129 aa):
GAKSIAESTSLLQNEVAANNAFAIYQQHFQDFLQSPTAGVDDTSLKNFHYELVASVLKYYESSRKLGDASVVKEYLQKIQELCEDAFKGSYFDINAEVRARNLKKLQDTENEEKSNLQRSHGFRTDTSK

Radius of gyration: 26.47 Å; Cα contacts (8 Å, |Δi|>4): 57; chains: 1; bounding box: 64×21×91 Å

pLDDT: mean 79.4, std 12.62, range [49.59, 96.06]

Organism: NCBI:txid39272

Mean predicted aligned error: 11.3 Å